Protein AF-F8PWQ5-F1 (afdb_monomer_lite)

Foldseek 3Di:
DDDWDWDFDDDPPDDPVPTDTGTPVVCPVPVVVVVVVCVVPVVDDDPDDPVNPPDDPDDPPVDDPDDPPPDPD

pLDDT: mean 86.15, std 11.9, range [50.88, 98.31]

Radius of gyration: 23.02 Å; chains: 1; bounding box: 22×28×74 Å

Sequence (73 aa):
KGVKLDYFV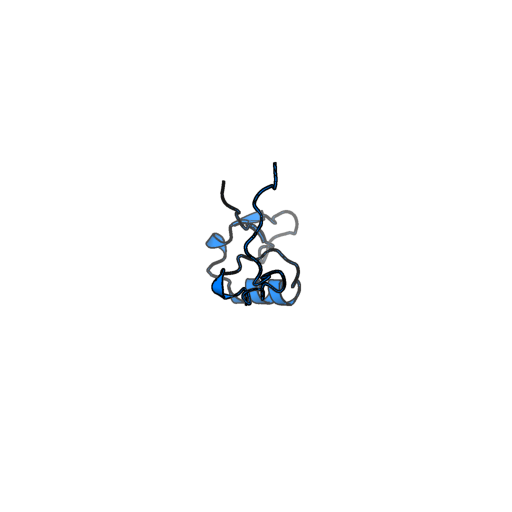HWKGYSITERTWEPDHHLKNSPSLIATFHRKHPAAPRVIAAAALQFRPYKNFTTTTKKPRLFDW

InterPro domains:
  IPR000953 Chromo/chromo shadow domain [PS50013] (1-49)
  IPR016197 Chromo-like domain superfamily [SSF54160] (5-43)
  IPR023780 Chromo domain [PF00385] (4-40)

Organism: Serpula lacrymans var. lacrymans (strain S7.3) (NCBI:txid936435)

Secondary structure (DSSP, 8-state):
-----EEEE--TTS-GGG-EEEEGGGGTT-HHHHHHHHHH-TTS-----GGGS--PPP--TT--SSPP-----

Structure (mmCIF, N/CA/C/O backbone):
data_AF-F8PWQ5-F1
#
_entry.id   AF-F8PWQ5-F1
#
loop_
_atom_site.group_PDB
_atom_site.id
_atom_site.type_symbol
_atom_site.label_atom_id
_atom_site.label_alt_id
_atom_site.label_comp_id
_atom_site.label_asym_id
_atom_site.label_entity_id
_atom_site.label_seq_id
_atom_site.pdbx_PDB_ins_code
_atom_site.Cartn_x
_atom_site.Cartn_y
_atom_site.Cartn_z
_atom_site.occupancy
_atom_site.B_iso_or_equiv
_atom_site.auth_seq_id
_atom_site.auth_comp_id
_atom_site.auth_asym_id
_atom_site.auth_atom_id
_atom_site.pdbx_PDB_model_num
ATOM 1 N N . LYS A 1 1 ? 11.923 13.993 -9.420 1.00 50.88 1 LYS A N 1
ATOM 2 C CA . LYS A 1 1 ? 11.347 13.397 -8.187 1.00 50.88 1 LYS A CA 1
ATOM 3 C C . LYS A 1 1 ? 11.010 11.940 -8.495 1.00 50.88 1 LYS A C 1
ATOM 5 O O . LYS A 1 1 ? 10.340 11.721 -9.493 1.00 50.88 1 LYS A O 1
ATOM 10 N N . GLY A 1 2 ? 11.544 10.975 -7.741 1.00 70.62 2 GLY A N 1
ATOM 11 C CA . GLY A 1 2 ? 11.232 9.549 -7.924 1.00 70.62 2 GLY A CA 1
ATOM 12 C C . GLY A 1 2 ? 9.876 9.173 -7.319 1.00 70.62 2 GLY A C 1
ATOM 13 O O . GLY A 1 2 ? 9.350 9.921 -6.495 1.00 70.62 2 GLY A O 1
ATOM 14 N N . VAL A 1 3 ? 9.315 8.033 -7.731 1.00 80.38 3 VAL A N 1
ATOM 15 C CA . VAL A 1 3 ? 8.093 7.473 -7.132 1.00 80.38 3 VAL A CA 1
ATOM 16 C C . VAL A 1 3 ? 8.441 6.899 -5.758 1.00 80.38 3 VAL A C 1
ATOM 18 O O . VAL A 1 3 ? 9.391 6.127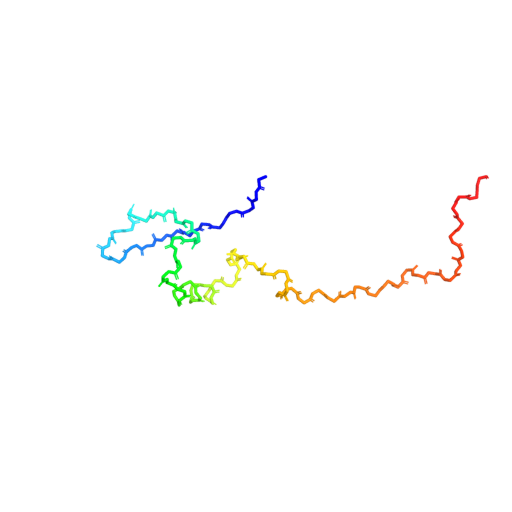 -5.643 1.00 80.38 3 VAL A O 1
ATOM 21 N N . LYS A 1 4 ? 7.683 7.280 -4.726 1.00 87.06 4 LYS A N 1
ATOM 22 C CA . LYS A 1 4 ? 7.826 6.779 -3.354 1.00 87.06 4 LYS A CA 1
ATOM 23 C C . LYS A 1 4 ? 6.577 5.980 -2.978 1.00 87.06 4 LYS A C 1
ATOM 25 O O . LYS A 1 4 ? 5.472 6.407 -3.307 1.00 87.06 4 LYS A O 1
ATOM 30 N N . LEU A 1 5 ? 6.763 4.822 -2.345 1.00 92.69 5 LEU A N 1
ATOM 31 C CA . LEU A 1 5 ? 5.675 3.957 -1.893 1.00 92.69 5 LEU A CA 1
ATOM 32 C C . LEU A 1 5 ? 5.534 4.070 -0.375 1.00 92.69 5 LEU A C 1
ATOM 34 O O . LEU A 1 5 ? 6.447 3.694 0.358 1.00 92.69 5 LEU A O 1
ATOM 38 N N . ASP A 1 6 ? 4.372 4.536 0.065 1.00 95.31 6 ASP A N 1
ATOM 39 C CA . ASP A 1 6 ? 4.003 4.614 1.474 1.00 95.31 6 ASP A CA 1
ATOM 40 C C . ASP A 1 6 ? 2.782 3.705 1.729 1.00 95.31 6 ASP A C 1
ATOM 42 O O . ASP A 1 6 ? 1.955 3.473 0.841 1.00 95.31 6 ASP A O 1
ATOM 46 N N . TYR A 1 7 ? 2.676 3.170 2.942 1.00 96.31 7 TYR A N 1
ATOM 47 C CA . TYR A 1 7 ? 1.616 2.273 3.397 1.00 96.31 7 TYR A CA 1
ATOM 48 C C . TYR A 1 7 ? 0.820 2.932 4.521 1.00 96.31 7 TYR A C 1
ATOM 50 O O . TYR A 1 7 ? 1.401 3.504 5.437 1.00 96.31 7 TYR A O 1
ATOM 58 N N . PHE A 1 8 ? -0.507 2.800 4.496 1.00 97.12 8 PHE A N 1
ATOM 59 C CA . PHE A 1 8 ? -1.356 3.248 5.599 1.00 97.12 8 PHE A CA 1
ATOM 60 C C . PHE A 1 8 ? -1.482 2.137 6.646 1.00 97.12 8 PHE A C 1
ATOM 62 O O . PHE A 1 8 ? -2.190 1.146 6.443 1.00 97.12 8 PHE A O 1
ATOM 69 N N . VAL A 1 9 ? -0.735 2.268 7.740 1.00 97.25 9 VAL A N 1
ATOM 70 C CA . VAL A 1 9 ? -0.517 1.197 8.715 1.00 97.25 9 VAL A CA 1
ATOM 71 C C . VAL A 1 9 ? -1.518 1.292 9.854 1.00 97.25 9 VAL A C 1
ATOM 73 O O . VAL A 1 9 ? -1.747 2.353 10.426 1.00 97.25 9 VAL A O 1
ATOM 76 N N . HIS A 1 10 ? -2.088 0.145 10.217 1.00 96.81 10 HIS A N 1
ATOM 77 C CA . HIS A 1 10 ? -2.836 -0.012 11.456 1.00 96.81 10 HIS A CA 1
ATOM 78 C C . HIS A 1 10 ? -1.996 -0.732 12.502 1.00 96.81 10 HIS A C 1
ATOM 80 O O . HIS A 1 10 ? -1.641 -1.899 12.331 1.00 96.81 10 HIS A O 1
ATOM 86 N N . TRP A 1 11 ? -1.690 -0.016 13.581 1.00 95.81 11 TRP A N 1
ATOM 87 C CA . TRP A 1 11 ? -0.838 -0.499 14.654 1.00 95.81 11 TRP A CA 1
ATOM 88 C C . TRP A 1 11 ? -1.596 -1.427 15.602 1.00 95.81 11 TRP A C 1
ATOM 90 O O . TRP A 1 11 ? -2.715 -1.147 16.034 1.00 95.81 11 TRP A O 1
ATOM 100 N N . LYS A 1 12 ? -0.970 -2.553 15.948 1.00 94.75 12 LYS A N 1
ATOM 101 C CA . LYS A 1 12 ? -1.539 -3.516 16.894 1.00 94.75 12 LYS A CA 1
ATOM 102 C C . LYS A 1 12 ? -1.655 -2.874 18.277 1.00 94.75 12 LYS A C 1
ATOM 104 O O . LYS A 1 12 ? -0.655 -2.423 18.818 1.00 94.75 12 LYS A O 1
ATOM 109 N N . GLY A 1 13 ? -2.852 -2.912 18.859 1.00 97.38 13 GLY A N 1
ATOM 110 C CA . GLY A 1 13 ? -3.123 -2.340 20.183 1.00 97.38 13 GLY A CA 1
ATOM 111 C C . GLY A 1 13 ? -3.501 -0.858 20.166 1.00 97.38 13 GLY A C 1
ATOM 112 O O . GLY A 1 13 ? -3.772 -0.309 21.225 1.00 97.38 13 GLY A O 1
ATOM 113 N N . TYR A 1 14 ? -3.568 -0.244 18.984 1.00 97.62 14 TYR A N 1
ATOM 114 C CA . TYR A 1 14 ? -3.942 1.154 18.808 1.00 97.62 14 TYR A CA 1
ATOM 115 C C . TYR A 1 14 ? -5.276 1.278 18.079 1.00 97.62 14 TYR A C 1
ATOM 117 O O . TYR A 1 14 ? -5.733 0.369 17.378 1.00 97.62 14 TYR A O 1
ATOM 125 N N . SER A 1 15 ? -5.911 2.429 18.248 1.00 97.94 15 SER A N 1
ATOM 126 C CA . SER A 1 15 ? -7.193 2.734 17.626 1.00 97.94 15 SER A CA 1
ATOM 127 C C . SER A 1 15 ? -7.068 2.972 16.112 1.00 97.94 15 SER A C 1
ATOM 129 O O . SER A 1 15 ? -5.985 3.122 15.542 1.00 97.94 15 SER A O 1
ATOM 131 N N . ILE A 1 16 ? -8.207 3.020 15.416 1.00 97.06 16 ILE A N 1
ATOM 132 C CA . ILE A 1 16 ? -8.260 3.362 13.985 1.00 97.06 16 ILE A CA 1
ATOM 133 C C . ILE A 1 16 ? -7.762 4.785 13.693 1.00 97.06 16 ILE A C 1
ATOM 135 O O . ILE A 1 16 ? -7.260 5.040 12.600 1.00 97.06 16 ILE A O 1
ATOM 139 N N . THR A 1 17 ? -7.890 5.696 14.656 1.00 97.62 17 THR A N 1
ATOM 140 C CA . THR A 1 17 ? -7.495 7.101 14.508 1.00 97.62 17 THR A CA 1
ATOM 141 C C . THR A 1 17 ? -5.984 7.292 14.560 1.00 97.62 17 THR A C 1
ATOM 143 O O . THR A 1 17 ? -5.486 8.308 14.098 1.00 97.62 17 THR A O 1
ATOM 146 N N . GLU A 1 18 ? -5.249 6.302 15.067 1.00 97.94 18 GLU A N 1
ATOM 147 C CA . GLU A 1 18 ? -3.787 6.331 15.200 1.00 97.94 18 GLU A CA 1
ATOM 148 C C . GLU A 1 18 ? -3.068 5.711 13.998 1.00 97.94 18 GLU A C 1
ATOM 150 O O . GLU A 1 18 ? -1.874 5.427 14.045 1.00 97.94 18 GLU A O 1
ATOM 155 N N . ARG A 1 19 ? -3.786 5.463 12.901 1.00 98.31 19 ARG A N 1
ATOM 156 C CA . ARG A 1 19 ? -3.178 4.979 11.661 1.00 98.31 19 ARG A CA 1
ATOM 157 C C . ARG A 1 19 ? -2.307 6.059 11.038 1.00 98.31 19 ARG A C 1
ATOM 159 O O . ARG A 1 19 ? -2.734 7.202 10.891 1.00 98.31 19 ARG A O 1
ATOM 166 N N . THR A 1 20 ? -1.116 5.672 10.608 1.00 98.19 20 THR A N 1
ATOM 167 C CA . THR A 1 20 ? -0.133 6.580 10.012 1.00 98.19 20 THR A CA 1
ATOM 168 C C . THR A 1 20 ? 0.293 6.099 8.631 1.00 98.19 20 THR A C 1
ATOM 170 O O . THR A 1 20 ? 0.155 4.922 8.288 1.00 98.19 20 THR A O 1
ATOM 173 N N . TRP A 1 21 ? 0.775 7.030 7.808 1.00 97.19 21 TRP A N 1
ATOM 174 C CA . TRP A 1 21 ? 1.429 6.714 6.541 1.00 97.19 21 TRP A CA 1
ATOM 175 C C . TRP A 1 21 ? 2.912 6.455 6.790 1.00 97.19 21 TRP A C 1
ATOM 177 O O . TRP A 1 21 ? 3.643 7.372 7.156 1.00 97.19 21 TRP A O 1
ATOM 187 N N . GLU A 1 22 ? 3.351 5.220 6.566 1.00 96.75 22 GLU A N 1
ATOM 188 C CA . GLU A 1 22 ? 4.737 4.796 6.750 1.00 96.75 22 GLU A CA 1
ATOM 189 C C . GLU A 1 22 ? 5.397 4.479 5.405 1.00 96.75 22 GLU A C 1
ATOM 191 O O . GLU A 1 22 ? 4.815 3.752 4.595 1.00 96.75 22 GLU A O 1
ATOM 196 N N . PRO A 1 23 ? 6.621 4.958 5.142 1.00 94.69 23 PRO A N 1
ATOM 197 C CA . PRO A 1 23 ? 7.351 4.592 3.940 1.00 94.69 23 PRO A CA 1
ATOM 198 C C . PRO A 1 23 ? 7.739 3.108 3.933 1.00 94.69 23 PRO A C 1
ATOM 200 O O . PRO A 1 23 ? 7.945 2.493 4.980 1.00 94.69 23 PRO A O 1
ATOM 203 N N . ASP A 1 24 ? 7.913 2.535 2.738 1.00 92.00 24 ASP A N 1
ATOM 204 C CA . ASP A 1 24 ? 8.225 1.110 2.541 1.00 92.00 24 ASP A CA 1
ATOM 205 C C . ASP A 1 24 ? 9.389 0.603 3.415 1.00 92.00 24 ASP A C 1
ATOM 207 O O . ASP A 1 24 ? 9.330 -0.493 3.980 1.00 92.00 24 ASP A O 1
ATOM 211 N N . HIS A 1 25 ? 10.427 1.425 3.589 1.00 91.69 25 HIS A N 1
ATOM 212 C CA . HIS A 1 25 ? 11.626 1.043 4.321 1.00 91.69 25 HIS A CA 1
ATOM 213 C C . HIS A 1 25 ? 11.421 0.948 5.841 1.00 91.69 25 HIS A C 1
ATOM 215 O O . HIS A 1 25 ? 12.222 0.274 6.490 1.00 91.69 25 HIS A O 1
ATOM 221 N N . HIS A 1 26 ? 10.366 1.553 6.405 1.00 95.00 26 HIS A N 1
ATOM 222 C CA . HIS A 1 26 ? 9.994 1.373 7.816 1.00 95.00 26 HIS A CA 1
ATOM 223 C C . HIS A 1 26 ? 9.396 -0.018 8.079 1.00 95.00 26 HIS A C 1
ATOM 225 O O . HIS A 1 26 ? 9.455 -0.515 9.201 1.00 95.00 26 HIS A O 1
ATOM 231 N N . LEU A 1 27 ? 8.867 -0.688 7.048 1.00 93.81 27 LEU A N 1
ATOM 232 C CA . LEU A 1 27 ? 8.141 -1.957 7.176 1.00 93.81 27 LEU A CA 1
ATOM 233 C C . LEU A 1 27 ? 8.971 -3.188 6.780 1.00 93.81 27 LEU A C 1
ATOM 235 O O . LEU A 1 27 ? 8.433 -4.283 6.596 1.00 93.81 27 LEU A O 1
ATOM 239 N N . LYS A 1 28 ? 10.300 -3.039 6.686 1.00 91.69 28 LYS A N 1
ATOM 240 C CA . LYS A 1 28 ? 11.237 -4.127 6.339 1.00 91.69 28 LYS A CA 1
ATOM 241 C C . LYS A 1 28 ? 11.168 -5.324 7.292 1.00 91.69 28 LYS A C 1
ATOM 243 O O . LYS A 1 28 ? 11.498 -6.436 6.895 1.00 91.69 28 LYS A O 1
ATOM 248 N N . ASN A 1 29 ? 10.726 -5.109 8.530 1.00 94.00 29 ASN A N 1
ATOM 249 C CA . ASN A 1 29 ? 10.551 -6.153 9.542 1.00 94.00 29 ASN A CA 1
ATOM 250 C C . ASN A 1 29 ? 9.263 -6.983 9.366 1.00 94.00 29 ASN A C 1
ATOM 252 O O . ASN A 1 29 ? 9.086 -7.978 10.063 1.00 94.00 29 ASN A O 1
ATOM 256 N N . SER A 1 30 ? 8.37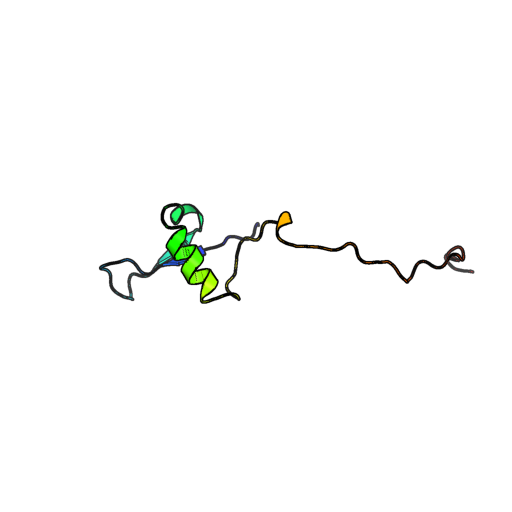0 -6.596 8.448 1.00 93.62 30 SER A N 1
ATOM 257 C CA . SER A 1 30 ? 7.036 -7.192 8.297 1.00 93.62 30 SER A CA 1
ATOM 258 C C . SER A 1 30 ? 6.735 -7.698 6.871 1.00 93.62 30 SER A C 1
ATOM 260 O O . SER A 1 30 ? 5.639 -7.460 6.351 1.00 93.62 30 SER A O 1
ATOM 262 N N . PRO A 1 31 ? 7.651 -8.433 6.205 1.00 93.81 31 PRO A N 1
ATOM 263 C CA . PRO A 1 31 ? 7.485 -8.816 4.799 1.00 93.81 31 PRO A CA 1
ATOM 264 C C . PRO A 1 31 ? 6.277 -9.737 4.557 1.00 93.81 31 PRO A C 1
ATOM 266 O O . PRO A 1 31 ? 5.629 -9.655 3.514 1.00 93.81 31 PRO A O 1
ATOM 269 N N . SER A 1 32 ? 5.923 -10.585 5.526 1.00 95.75 32 SER A N 1
ATOM 270 C CA . SER A 1 32 ? 4.782 -11.507 5.435 1.00 95.75 32 SER A CA 1
ATOM 271 C C . SER A 1 32 ? 3.426 -10.788 5.443 1.00 95.75 32 SER A C 1
ATOM 273 O O . SER A 1 32 ? 2.508 -11.182 4.710 1.00 95.75 32 SER A O 1
ATOM 275 N N . LEU A 1 33 ? 3.300 -9.712 6.228 1.00 95.38 33 LEU A N 1
ATOM 276 C CA . LEU A 1 33 ? 2.103 -8.869 6.268 1.00 95.38 33 LEU A CA 1
ATOM 277 C C . LEU A 1 33 ? 1.940 -8.105 4.957 1.00 95.38 33 LEU A C 1
ATOM 279 O O . LEU A 1 33 ? 0.859 -8.140 4.367 1.00 95.38 33 LEU A O 1
ATOM 283 N N . ILE A 1 34 ? 3.026 -7.512 4.456 1.00 94.94 34 ILE A N 1
ATOM 284 C CA . ILE A 1 34 ? 3.048 -6.826 3.160 1.00 94.94 34 ILE A CA 1
ATOM 285 C C . ILE A 1 34 ? 2.642 -7.792 2.042 1.00 94.94 34 ILE A C 1
ATOM 287 O O . ILE A 1 34 ? 1.735 -7.486 1.270 1.00 94.94 34 ILE A O 1
ATOM 291 N N . ALA A 1 35 ? 3.237 -8.987 1.981 1.00 94.31 35 ALA A N 1
ATOM 292 C CA . ALA A 1 35 ? 2.901 -9.994 0.973 1.00 94.31 35 ALA A CA 1
ATOM 293 C C . ALA A 1 35 ? 1.430 -10.438 1.051 1.00 94.31 35 ALA A C 1
ATOM 295 O O . ALA A 1 35 ? 0.779 -10.643 0.026 1.00 94.31 35 ALA A O 1
ATOM 296 N N . THR A 1 36 ? 0.880 -10.566 2.261 1.00 96.69 36 THR A N 1
ATOM 297 C CA . THR A 1 36 ? -0.529 -10.925 2.463 1.00 96.69 36 THR A CA 1
ATOM 298 C C . THR A 1 36 ? -1.480 -9.809 2.045 1.00 96.69 36 THR A C 1
ATOM 300 O O . THR A 1 36 ? -2.473 -10.097 1.377 1.00 96.69 36 THR A O 1
ATOM 303 N N . PHE A 1 37 ? -1.169 -8.554 2.377 1.00 96.12 37 PHE A N 1
ATOM 304 C CA . PHE A 1 37 ? -1.906 -7.385 1.896 1.00 96.12 37 PHE A CA 1
ATOM 305 C C . PHE A 1 37 ? -1.939 -7.371 0.364 1.00 96.12 37 PHE A C 1
ATOM 307 O O . PHE A 1 37 ? -3.000 -7.363 -0.250 1.00 96.12 37 PHE A O 1
ATOM 314 N N . HIS A 1 38 ? -0.772 -7.506 -0.254 1.00 95.44 38 HIS A N 1
ATOM 315 C CA . HIS A 1 38 ? -0.604 -7.509 -1.701 1.00 95.44 38 HIS A CA 1
ATOM 316 C C . HIS A 1 38 ? -1.321 -8.678 -2.391 1.00 95.44 38 HIS A C 1
ATOM 318 O O . HIS A 1 38 ? -1.912 -8.491 -3.453 1.00 95.44 38 HIS A O 1
ATOM 324 N N . ARG A 1 39 ? -1.349 -9.871 -1.789 1.00 95.56 39 ARG A N 1
ATOM 325 C CA . ARG A 1 39 ? -2.134 -11.008 -2.300 1.00 95.56 39 ARG A CA 1
ATOM 326 C C . ARG A 1 39 ? -3.641 -10.729 -2.289 1.00 95.56 39 ARG A C 1
ATOM 328 O O . ARG A 1 39 ? -4.327 -11.127 -3.222 1.00 95.56 39 ARG A O 1
ATOM 335 N N . LYS A 1 40 ? -4.147 -10.057 -1.250 1.00 97.75 40 LYS A N 1
ATOM 336 C CA . LYS A 1 40 ? -5.566 -9.674 -1.138 1.00 97.75 40 LYS A CA 1
ATOM 337 C C . LYS A 1 40 ? -5.930 -8.482 -2.030 1.00 97.75 40 LYS A C 1
ATOM 339 O O . LYS A 1 40 ? -7.071 -8.378 -2.465 1.00 97.75 40 LYS A O 1
ATOM 344 N N . HIS A 1 41 ? -4.964 -7.613 -2.317 1.00 96.06 41 HIS A N 1
ATOM 345 C CA . HIS A 1 41 ? -5.135 -6.395 -3.105 1.00 96.06 41 HIS A CA 1
ATOM 346 C C . HIS A 1 41 ? -4.160 -6.386 -4.295 1.00 96.06 41 HIS A C 1
ATOM 348 O O . HIS A 1 41 ? -3.183 -5.636 -4.290 1.00 96.06 41 HIS A O 1
ATOM 354 N N . PRO A 1 42 ? -4.387 -7.214 -5.332 1.00 93.25 42 PRO A N 1
ATOM 355 C CA . PRO A 1 42 ? -3.450 -7.355 -6.449 1.00 93.25 42 PRO A CA 1
ATOM 356 C C . PRO A 1 42 ? -3.263 -6.067 -7.266 1.00 93.25 42 PRO A C 1
ATOM 358 O O . PRO A 1 42 ? -2.210 -5.889 -7.869 1.00 93.25 42 PRO A O 1
ATOM 361 N N . ALA A 1 43 ? -4.251 -5.166 -7.255 1.00 92.94 43 ALA A N 1
ATOM 362 C CA . ALA A 1 43 ? -4.185 -3.859 -7.910 1.00 92.94 43 ALA A CA 1
ATOM 363 C C . ALA A 1 43 ? -3.480 -2.773 -7.072 1.00 92.94 43 ALA A C 1
ATOM 365 O O . ALA A 1 43 ? -3.307 -1.654 -7.553 1.00 92.94 43 ALA A O 1
ATOM 366 N N . ALA A 1 44 ? -3.098 -3.061 -5.821 1.00 93.31 44 ALA A N 1
ATOM 367 C CA . ALA A 1 44 ? -2.391 -2.092 -4.994 1.00 93.31 44 ALA A CA 1
ATOM 368 C C . ALA A 1 44 ? -1.031 -1.731 -5.627 1.00 93.31 44 ALA A C 1
ATOM 370 O O . ALA A 1 44 ? -0.364 -2.615 -6.172 1.00 93.31 44 ALA A O 1
ATOM 371 N N . PRO A 1 45 ? -0.583 -0.466 -5.534 1.00 91.69 45 PRO A N 1
ATOM 372 C CA . PRO A 1 45 ? 0.725 -0.061 -6.036 1.00 91.69 45 PRO A CA 1
ATOM 373 C C . PRO A 1 45 ? 1.857 -0.879 -5.409 1.00 91.69 45 PRO A C 1
ATOM 375 O O . PRO A 1 45 ? 1.893 -1.089 -4.197 1.00 91.69 45 PRO A O 1
ATOM 378 N N . ARG A 1 46 ? 2.803 -1.330 -6.234 1.00 88.81 46 ARG A N 1
ATOM 379 C CA . ARG A 1 46 ? 3.967 -2.116 -5.802 1.00 88.81 46 ARG A CA 1
ATOM 380 C C . ARG A 1 46 ? 5.191 -1.624 -6.544 1.00 88.81 46 ARG A C 1
ATOM 382 O O . ARG A 1 46 ? 5.112 -1.319 -7.733 1.00 88.81 46 ARG A O 1
ATOM 389 N N . VAL A 1 47 ? 6.333 -1.628 -5.869 1.00 82.81 47 VAL A N 1
ATOM 390 C CA . VAL A 1 47 ? 7.611 -1.486 -6.562 1.00 82.81 47 VAL A CA 1
ATOM 391 C C . VAL A 1 47 ? 7.893 -2.815 -7.253 1.00 82.81 47 VAL A C 1
ATOM 393 O O . VAL A 1 47 ? 8.219 -3.811 -6.610 1.00 82.81 47 VAL A O 1
ATOM 396 N N . ILE A 1 48 ? 7.692 -2.848 -8.565 1.00 78.69 48 ILE A N 1
ATOM 397 C CA . ILE A 1 48 ? 8.029 -3.994 -9.406 1.00 78.69 48 ILE A CA 1
ATOM 398 C C . ILE A 1 48 ? 9.438 -3.783 -9.937 1.00 78.69 48 ILE A C 1
ATOM 400 O O . ILE A 1 48 ? 9.732 -2.758 -10.552 1.00 78.69 48 ILE A O 1
ATOM 404 N N . ALA A 1 49 ? 10.314 -4.760 -9.710 1.00 77.25 49 ALA A N 1
ATOM 405 C CA . ALA A 1 49 ? 11.593 -4.785 -10.400 1.00 77.25 49 ALA A CA 1
ATOM 406 C C . ALA A 1 49 ? 11.329 -4.868 -11.908 1.00 77.25 49 ALA A C 1
ATOM 408 O O . ALA A 1 49 ? 10.472 -5.641 -12.337 1.00 77.25 49 ALA A O 1
ATOM 409 N N . ALA A 1 50 ? 12.087 -4.126 -12.718 1.00 72.12 50 ALA A N 1
ATOM 410 C CA . ALA A 1 50 ? 11.963 -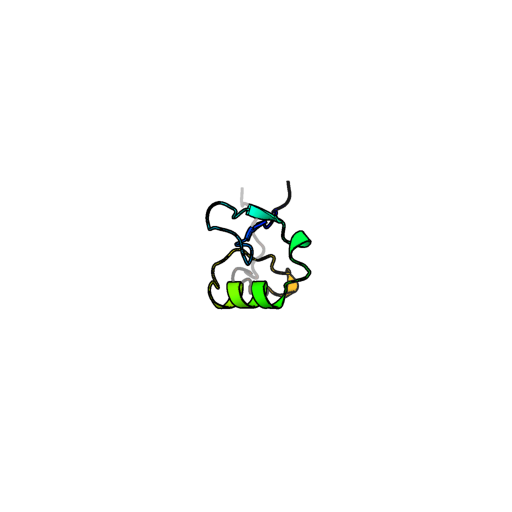4.192 -14.175 1.00 72.12 50 ALA A CA 1
ATOM 411 C C . ALA A 1 50 ? 12.088 -5.638 -14.695 1.00 72.12 50 ALA A C 1
ATOM 413 O O . ALA A 1 50 ? 11.371 -6.025 -15.607 1.00 72.12 50 ALA A O 1
ATOM 414 N N . ALA A 1 51 ? 12.911 -6.467 -14.042 1.00 72.06 51 ALA A N 1
ATOM 415 C CA . ALA A 1 51 ? 13.060 -7.890 -14.350 1.00 72.06 51 ALA A CA 1
ATOM 416 C C . ALA A 1 51 ? 11.784 -8.730 -14.129 1.00 72.06 51 ALA A C 1
ATOM 418 O O . ALA A 1 51 ? 11.630 -9.781 -14.744 1.00 72.06 51 ALA A O 1
ATOM 419 N N . ALA A 1 52 ? 10.865 -8.290 -13.261 1.00 74.94 52 ALA A N 1
ATOM 420 C CA . ALA A 1 52 ? 9.577 -8.954 -13.062 1.00 74.94 52 ALA A CA 1
ATOM 421 C C . ALA A 1 52 ? 8.592 -8.667 -14.208 1.00 74.94 52 ALA A C 1
ATOM 423 O O . ALA A 1 52 ? 7.631 -9.413 -14.396 1.00 74.94 52 ALA A O 1
ATOM 424 N N . LEU A 1 53 ? 8.825 -7.607 -14.988 1.00 78.25 53 LEU A N 1
ATOM 425 C CA . LEU A 1 53 ? 8.085 -7.366 -16.216 1.00 78.25 53 LEU A CA 1
ATOM 426 C C . LEU A 1 53 ? 8.657 -8.283 -17.294 1.00 78.25 53 LEU A C 1
ATOM 428 O O . LEU A 1 53 ? 9.766 -8.081 -17.784 1.00 78.25 53 LEU A O 1
ATOM 432 N N . GLN A 1 54 ? 7.883 -9.289 -17.696 1.00 76.94 54 GLN A N 1
ATOM 433 C CA . GLN A 1 54 ? 8.210 -10.130 -18.848 1.00 76.94 54 GLN A CA 1
ATOM 434 C C . GLN A 1 54 ? 7.950 -9.365 -20.151 1.00 76.94 54 GLN A C 1
ATOM 436 O O . GLN A 1 54 ? 7.092 -9.743 -20.952 1.00 76.94 54 GLN A O 1
ATOM 441 N N . PHE A 1 55 ? 8.667 -8.259 -20.358 1.00 80.44 55 PHE A N 1
ATOM 442 C CA . PHE A 1 55 ? 8.589 -7.523 -21.606 1.00 80.44 55 PHE A CA 1
ATOM 443 C C . PHE A 1 55 ? 9.148 -8.404 -22.719 1.00 80.44 55 PHE A C 1
ATOM 445 O O . PHE A 1 55 ? 10.350 -8.656 -22.807 1.00 80.44 55 PHE A O 1
ATOM 452 N N . ARG A 1 56 ? 8.252 -8.910 -23.563 1.00 80.62 56 ARG A N 1
ATOM 453 C CA . ARG A 1 56 ? 8.654 -9.586 -24.787 1.00 80.62 56 ARG A CA 1
ATOM 45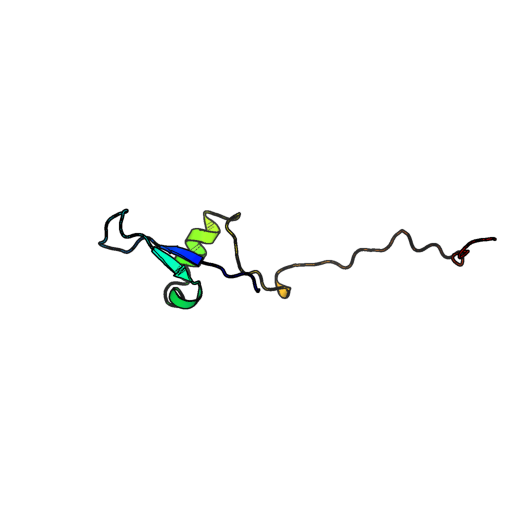4 C C . ARG A 1 56 ? 8.956 -8.506 -25.821 1.00 80.62 56 ARG A C 1
ATOM 456 O O . ARG A 1 56 ? 8.100 -7.644 -26.023 1.00 80.62 56 ARG A O 1
ATOM 463 N N . PRO A 1 57 ? 10.124 -8.547 -26.485 1.00 83.00 57 PRO A N 1
ATOM 464 C CA . PRO A 1 57 ? 10.391 -7.669 -27.610 1.00 83.00 57 PRO A CA 1
ATOM 465 C C . PRO A 1 57 ? 9.228 -7.752 -28.598 1.00 83.00 57 PRO A C 1
ATOM 467 O O . PRO A 1 57 ? 8.832 -8.846 -29.012 1.00 83.00 57 PRO A O 1
ATOM 470 N N . TYR A 1 58 ? 8.653 -6.604 -28.942 1.00 82.25 58 TYR A N 1
ATOM 471 C CA . TYR A 1 58 ? 7.619 -6.560 -29.963 1.00 82.25 58 TYR A CA 1
ATOM 472 C C . TYR A 1 58 ? 8.225 -6.983 -31.308 1.00 82.25 58 TYR A C 1
ATOM 474 O O . TYR A 1 58 ? 9.311 -6.539 -31.685 1.00 82.25 58 TYR A O 1
ATOM 482 N N . LYS A 1 59 ? 7.523 -7.850 -32.043 1.00 85.19 59 LYS A N 1
ATOM 483 C CA . LYS A 1 59 ? 7.897 -8.180 -33.420 1.00 85.19 59 LYS A CA 1
ATOM 484 C C . LYS A 1 59 ? 7.438 -7.039 -34.329 1.00 85.19 59 LYS A C 1
ATOM 486 O O . LYS A 1 59 ? 6.243 -6.889 -34.5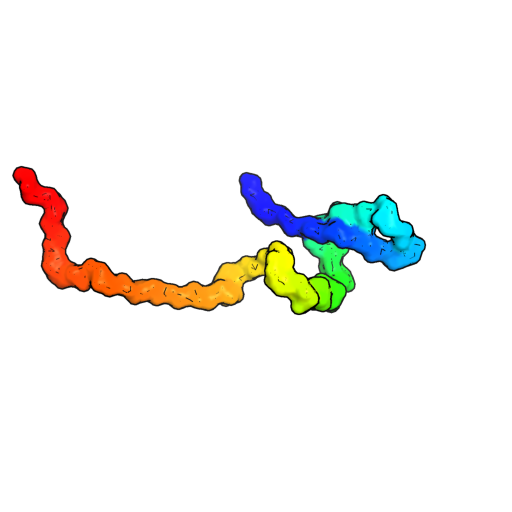49 1.00 85.19 59 LYS A O 1
ATOM 491 N N . ASN A 1 60 ? 8.376 -6.258 -34.870 1.00 78.88 60 ASN A N 1
ATOM 492 C CA . ASN A 1 60 ? 8.079 -5.191 -35.831 1.00 78.88 60 ASN A CA 1
ATOM 493 C C . ASN A 1 60 ? 7.600 -5.763 -37.175 1.00 78.88 60 ASN A C 1
ATOM 495 O O . ASN A 1 60 ? 8.402 -6.052 -38.065 1.00 78.88 60 ASN A O 1
ATOM 499 N N . PHE A 1 61 ? 6.281 -5.883 -37.343 1.00 77.81 61 PHE A N 1
ATOM 500 C CA . PHE A 1 61 ? 5.653 -6.279 -38.613 1.00 77.81 61 PHE A CA 1
ATOM 501 C C . PHE A 1 61 ? 5.595 -5.142 -39.649 1.00 77.81 61 PHE A C 1
ATOM 503 O O . PHE A 1 61 ? 5.168 -5.355 -40.778 1.00 77.81 61 PHE A O 1
ATOM 510 N N . THR A 1 62 ? 6.047 -3.939 -39.292 1.00 76.56 62 THR A N 1
ATOM 511 C CA . THR A 1 62 ? 6.148 -2.775 -40.188 1.00 76.56 62 THR A CA 1
ATOM 512 C C . THR A 1 62 ? 7.448 -2.742 -40.993 1.00 76.56 62 THR A C 1
ATOM 514 O O . THR A 1 62 ? 7.629 -1.853 -41.826 1.00 76.56 62 THR A O 1
ATOM 517 N N . THR A 1 63 ? 8.354 -3.704 -40.778 1.00 63.25 63 THR A N 1
ATOM 518 C CA . THR A 1 63 ? 9.632 -3.790 -41.494 1.00 63.25 63 THR A CA 1
ATOM 519 C C . THR A 1 63 ? 9.386 -4.174 -42.954 1.00 63.25 63 THR A C 1
ATOM 521 O O . THR A 1 63 ? 9.334 -5.344 -43.318 1.00 63.25 63 THR A O 1
ATOM 524 N N . THR A 1 64 ? 9.197 -3.170 -43.803 1.00 65.94 64 THR A N 1
ATOM 525 C CA . THR A 1 64 ? 9.134 -3.337 -45.253 1.00 65.94 64 THR A CA 1
ATOM 526 C C . THR A 1 64 ? 10.559 -3.414 -45.807 1.00 65.94 64 THR A C 1
ATOM 528 O O . THR A 1 64 ? 11.389 -2.560 -45.524 1.00 65.94 64 THR A O 1
ATOM 531 N N . THR A 1 65 ? 10.848 -4.420 -46.637 1.00 65.88 65 THR A N 1
ATOM 532 C CA . THR A 1 65 ? 12.143 -4.578 -47.336 1.00 65.88 65 THR A CA 1
ATOM 533 C C . THR A 1 65 ? 12.399 -3.474 -48.373 1.00 65.88 65 THR A C 1
ATOM 535 O O . THR A 1 65 ? 13.518 -3.309 -48.856 1.00 65.88 65 THR A O 1
ATOM 538 N N . LYS A 1 66 ? 11.378 -2.687 -48.733 1.00 68.81 66 LYS A N 1
ATOM 539 C CA . LYS A 1 66 ? 11.553 -1.513 -49.592 1.00 68.81 66 LYS A CA 1
ATOM 540 C C . LYS A 1 66 ? 12.272 -0.421 -48.805 1.00 68.81 66 LYS A C 1
ATOM 542 O O . LYS A 1 66 ? 11.834 -0.058 -47.716 1.00 68.81 66 LYS A O 1
ATOM 547 N N . LYS A 1 67 ? 13.350 0.121 -49.380 1.00 71.56 67 LYS A N 1
ATOM 548 C CA . LYS A 1 67 ? 14.027 1.307 -48.842 1.00 71.56 67 LYS A CA 1
ATOM 549 C C . LYS A 1 67 ? 12.977 2.385 -48.531 1.00 71.56 67 LYS A C 1
ATOM 551 O O . LYS A 1 67 ? 12.168 2.674 -49.419 1.00 71.56 67 LYS A O 1
ATOM 556 N N . PRO A 1 68 ? 12.965 2.963 -47.317 1.00 69.88 68 PRO A N 1
ATOM 557 C CA . PRO A 1 68 ? 12.084 4.080 -47.025 1.00 69.88 68 PRO A CA 1
ATOM 558 C C . PRO A 1 68 ? 12.437 5.212 -47.991 1.00 69.88 68 PRO A C 1
ATOM 560 O O . PRO A 1 68 ? 13.566 5.702 -47.991 1.00 69.88 68 PRO A O 1
ATOM 563 N N . ARG A 1 69 ? 11.493 5.585 -48.861 1.00 71.56 69 ARG A N 1
ATOM 564 C CA . ARG A 1 69 ? 11.604 6.817 -49.643 1.00 71.56 69 ARG A CA 1
ATOM 565 C C . ARG A 1 69 ? 11.319 7.958 -48.685 1.00 71.56 69 ARG A C 1
ATOM 567 O O . ARG A 1 69 ? 10.175 8.199 -48.305 1.00 71.56 69 ARG A O 1
ATOM 574 N N . LEU A 1 70 ? 12.403 8.542 -48.188 1.00 74.75 70 LEU A N 1
ATOM 575 C CA . LEU A 1 70 ? 12.393 9.657 -47.258 1.00 74.75 70 LEU A CA 1
ATOM 576 C C . LEU A 1 70 ? 12.071 10.920 -48.061 1.00 74.75 70 LEU A C 1
ATOM 578 O O . LEU A 1 70 ? 12.969 11.683 -48.378 1.00 74.75 70 LEU A O 1
ATOM 582 N N . PHE A 1 71 ? 10.788 11.073 -48.395 1.00 65.56 71 PHE A N 1
ATOM 583 C CA . PHE A 1 71 ? 10.219 12.167 -49.182 1.00 65.56 71 PHE A CA 1
ATOM 584 C C . PHE A 1 71 ? 10.741 12.227 -50.627 1.00 65.56 71 PHE A C 1
ATOM 586 O O . PHE A 1 71 ? 11.900 12.523 -50.890 1.00 65.56 71 PHE A O 1
ATOM 593 N N . ASP A 1 72 ? 9.843 11.960 -51.574 1.00 64.00 72 ASP A N 1
ATOM 594 C CA . ASP A 1 72 ? 10.046 12.294 -52.981 1.00 64.00 72 ASP A CA 1
ATOM 595 C C . ASP A 1 72 ? 9.575 13.756 -53.163 1.00 64.00 72 ASP A C 1
ATOM 597 O O . ASP A 1 72 ? 8.401 13.990 -53.460 1.00 64.00 72 ASP A O 1
ATOM 601 N N . TRP A 1 73 ? 10.446 14.732 -52.875 1.00 60.75 73 TRP A N 1
ATOM 602 C CA . TRP A 1 73 ? 10.282 16.127 -53.317 1.00 60.75 73 TRP A CA 1
ATOM 603 C C . TRP A 1 73 ? 11.328 16.443 -54.380 1.00 60.75 73 TRP A C 1
ATOM 605 O O . TRP A 1 73 ? 12.489 16.011 -54.190 1.00 60.75 73 TRP A O 1
#